Protein AF-A0AAU4GIW5-F1 (afdb_monomer_lite)

pLDDT: mean 73.94, std 16.97, range [37.34, 95.56]

Secondary structure (DSSP, 8-state):
--TTGGGS-GGG-SSEEEE-SSSTTEEEEEEEETTEEEEEEEE---PPTTS---SS-HHHHTTS-------TTS-HHHHHHT---S-TTSSSTT------S---------

Structure (mmCIF, N/CA/C/O backbone):
data_AF-A0AAU4GIW5-F1
#
_entry.id   AF-A0AAU4GIW5-F1
#
loop_
_atom_site.group_PDB
_atom_site.id
_atom_site.type_symbol
_atom_site.label_atom_id
_atom_site.label_alt_id
_atom_site.label_comp_id
_atom_site.label_asym_id
_atom_site.label_entity_id
_atom_site.label_seq_id
_atom_site.pdbx_PDB_ins_code
_atom_site.Cartn_x
_atom_site.Cartn_y
_atom_site.Cartn_z
_atom_site.occupancy
_atom_site.B_iso_or_equiv
_atom_site.auth_seq_id
_atom_site.auth_comp_id
_atom_site.auth_asym_id
_atom_site.auth_atom_id
_atom_site.pdbx_PDB_model_num
ATOM 1 N N . MET A 1 1 ? -5.027 7.325 -14.722 1.00 64.69 1 MET A N 1
ATOM 2 C CA . MET A 1 1 ? -4.795 5.884 -14.479 1.00 64.69 1 MET A CA 1
ATOM 3 C C . MET A 1 1 ? -3.535 5.432 -15.208 1.00 64.69 1 MET A C 1
ATOM 5 O O . MET A 1 1 ? -3.241 6.031 -16.241 1.00 64.69 1 MET A O 1
ATOM 9 N N . PRO A 1 2 ? -2.759 4.472 -14.666 1.00 74.25 2 PRO A N 1
ATOM 10 C CA . PRO A 1 2 ? -1.592 3.909 -15.352 1.00 74.25 2 PRO A CA 1
ATOM 11 C C . PRO A 1 2 ? -2.007 3.303 -16.692 1.00 74.25 2 PRO A C 1
ATOM 13 O O . PRO A 1 2 ? -3.087 2.727 -16.797 1.00 74.25 2 PRO A O 1
ATOM 16 N N . ARG A 1 3 ? -1.178 3.477 -17.722 1.00 83.00 3 ARG A N 1
ATOM 17 C CA . ARG A 1 3 ? -1.497 3.037 -19.092 1.00 83.00 3 ARG A CA 1
ATOM 18 C C . ARG A 1 3 ? -1.156 1.567 -19.341 1.00 83.00 3 ARG A C 1
ATOM 20 O O . ARG A 1 3 ? -1.602 0.996 -20.324 1.00 83.00 3 ARG A O 1
ATOM 27 N N . ASP A 1 4 ? -0.378 0.973 -18.452 1.00 85.19 4 ASP A N 1
ATOM 28 C CA . ASP A 1 4 ? 0.222 -0.353 -18.548 1.00 85.19 4 ASP A CA 1
ATOM 29 C C . ASP A 1 4 ? -0.503 -1.410 -17.703 1.00 85.19 4 ASP A C 1
ATOM 31 O O . ASP A 1 4 ? -0.042 -2.537 -17.625 1.00 85.19 4 ASP A O 1
ATOM 35 N N . LEU A 1 5 ? -1.656 -1.095 -17.102 1.00 84.75 5 LEU A N 1
ATOM 36 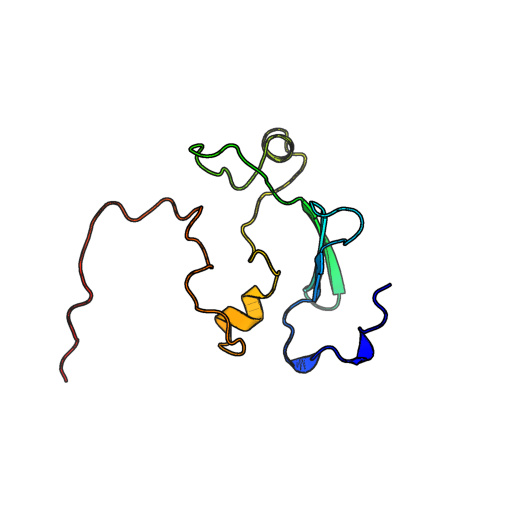C CA . LEU A 1 5 ? -2.384 -2.028 -16.224 1.00 84.75 5 LEU A CA 1
ATOM 37 C C . LEU A 1 5 ? -2.678 -3.388 -16.880 1.00 84.75 5 LEU A C 1
ATOM 39 O O . LEU A 1 5 ? -2.679 -4.414 -16.207 1.00 84.75 5 LEU A O 1
ATOM 43 N N . ALA A 1 6 ? -2.909 -3.413 -18.194 1.00 87.25 6 ALA A N 1
ATOM 44 C CA . ALA A 1 6 ? -3.210 -4.643 -18.923 1.00 87.25 6 ALA A CA 1
ATOM 45 C C . ALA A 1 6 ? -2.041 -5.646 -18.955 1.00 87.25 6 ALA A C 1
ATOM 47 O O . ALA A 1 6 ? -2.275 -6.833 -19.150 1.00 87.25 6 ALA A O 1
ATOM 48 N N . THR A 1 7 ? -0.796 -5.198 -18.764 1.00 87.50 7 THR A N 1
ATOM 49 C CA . THR A 1 7 ? 0.392 -6.068 -18.808 1.00 87.50 7 THR A CA 1
ATOM 50 C C . THR A 1 7 ? 0.801 -6.592 -17.434 1.00 87.50 7 THR A C 1
ATOM 52 O O . THR A 1 7 ? 1.782 -7.327 -17.318 1.00 87.50 7 THR A O 1
ATOM 55 N N . TRP A 1 8 ? 0.082 -6.209 -16.376 1.00 85.31 8 TRP A N 1
ATOM 56 C CA . TRP A 1 8 ? 0.434 -6.597 -15.018 1.00 85.31 8 TRP A CA 1
ATOM 57 C C . TRP A 1 8 ? 0.103 -8.080 -14.781 1.00 85.31 8 TRP A C 1
ATOM 59 O O . TRP A 1 8 ? -0.900 -8.582 -15.288 1.00 85.31 8 TRP A O 1
ATOM 69 N N . PRO A 1 9 ? 0.930 -8.807 -14.008 1.00 84.75 9 PRO A N 1
ATOM 70 C CA . PRO A 1 9 ? 0.750 -10.236 -13.766 1.00 84.75 9 PRO A CA 1
ATOM 71 C C . PRO A 1 9 ? -0.325 -10.472 -12.698 1.00 84.75 9 PRO A C 1
ATOM 73 O O . PRO A 1 9 ? -0.018 -10.862 -11.575 1.00 84.75 9 PRO A O 1
ATOM 76 N N . TRP A 1 10 ? -1.587 -10.202 -13.032 1.00 86.12 10 TRP A N 1
ATOM 77 C CA . TRP A 1 10 ? -2.712 -10.204 -12.088 1.00 86.12 10 TRP A CA 1
ATOM 78 C C . TRP A 1 10 ? -2.824 -11.485 -11.251 1.00 86.12 10 TRP A C 1
ATOM 80 O O . TRP A 1 10 ? -3.122 -11.395 -10.067 1.00 86.12 10 TRP A O 1
ATOM 90 N N . GLY A 1 11 ? -2.511 -12.651 -11.826 1.00 84.31 11 GLY A N 1
ATOM 91 C CA . GLY A 1 11 ? -2.567 -13.938 -11.119 1.00 84.31 11 GLY A CA 1
ATOM 92 C C . GLY A 1 11 ? -1.533 -14.121 -9.998 1.00 84.31 11 GLY A C 1
ATOM 93 O O . GLY A 1 11 ? -1.724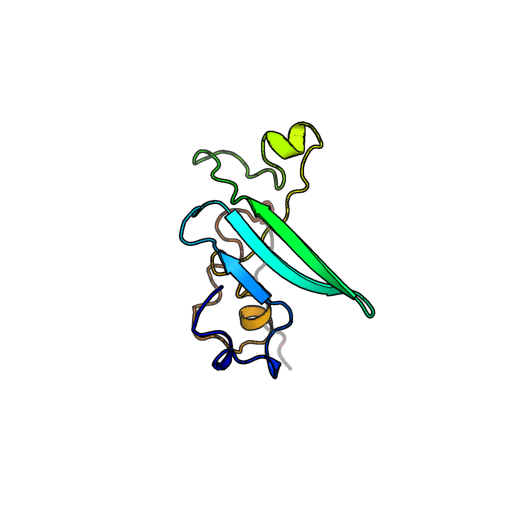 -14.971 -9.134 1.00 84.31 11 GLY A O 1
ATOM 94 N N . ASP A 1 12 ? -0.465 -13.318 -9.977 1.00 82.56 12 ASP A N 1
ATOM 95 C CA . ASP A 1 12 ? 0.619 -13.423 -8.988 1.00 82.56 12 ASP A CA 1
ATOM 96 C C . ASP A 1 12 ? 0.581 -12.311 -7.925 1.00 82.56 12 ASP A C 1
ATOM 98 O O . ASP A 1 12 ? 1.468 -12.233 -7.064 1.00 82.56 12 ASP A O 1
ATOM 102 N N . LEU A 1 13 ? -0.403 -11.411 -7.999 1.00 85.00 13 LEU A N 1
ATOM 103 C CA . LEU A 1 13 ? -0.529 -10.267 -7.103 1.00 85.00 13 LEU A CA 1
ATOM 104 C C . LEU A 1 13 ? -1.497 -10.581 -5.961 1.00 85.00 13 LEU A C 1
ATOM 106 O O . LEU A 1 13 ? -2.699 -10.644 -6.161 1.00 85.00 13 LEU A O 1
ATOM 110 N N . ASP A 1 14 ? -0.971 -10.668 -4.739 1.00 86.81 14 ASP A N 1
ATOM 111 C CA . ASP A 1 14 ? -1.808 -10.669 -3.525 1.00 86.81 14 ASP A CA 1
ATOM 112 C C . ASP A 1 14 ? -2.524 -9.329 -3.299 1.00 86.81 14 ASP A C 1
ATOM 114 O O . ASP A 1 14 ? -3.534 -9.250 -2.613 1.00 86.81 14 ASP A O 1
ATOM 118 N N . PHE A 1 15 ? -1.946 -8.249 -3.822 1.00 90.44 15 PHE A N 1
ATOM 119 C CA . PHE A 1 15 ? -2.485 -6.902 -3.743 1.00 90.44 15 PHE A CA 1
ATOM 120 C C . PHE A 1 15 ? -1.888 -6.045 -4.862 1.00 90.44 15 PHE A C 1
ATOM 122 O O . PHE A 1 15 ? -0.771 -6.280 -5.336 1.00 90.44 15 PHE A O 1
ATOM 129 N N . LEU A 1 16 ? -2.607 -4.994 -5.237 1.00 90.19 16 LEU A N 1
ATOM 130 C CA . LEU A 1 16 ? -2.162 -3.975 -6.174 1.00 90.19 16 LEU A CA 1
ATOM 131 C C . LEU A 1 16 ? -1.523 -2.811 -5.408 1.00 90.19 16 LEU A C 1
ATOM 133 O O . LEU A 1 16 ? -2.219 -1.979 -4.827 1.00 90.19 16 LEU A O 1
ATOM 137 N N . GLY A 1 17 ? -0.192 -2.736 -5.407 1.00 90.38 17 GLY A N 1
ATOM 138 C CA . GLY A 1 17 ? 0.559 -1.630 -4.810 1.00 90.38 17 GLY A CA 1
ATOM 139 C C . GLY A 1 17 ? 1.044 -0.627 -5.857 1.00 90.38 17 GLY A C 1
ATOM 140 O O . GLY A 1 17 ? 1.692 -1.011 -6.828 1.00 90.38 17 GLY A O 1
ATOM 141 N N . ARG A 1 18 ? 0.795 0.673 -5.656 1.00 88.56 18 ARG A N 1
ATOM 142 C CA . ARG A 1 18 ? 1.315 1.732 -6.536 1.00 88.56 18 ARG A CA 1
ATOM 143 C C . ARG A 1 18 ? 1.726 2.986 -5.772 1.00 88.56 18 ARG A C 1
ATOM 145 O O . ARG A 1 18 ? 0.976 3.500 -4.947 1.00 88.56 18 ARG A O 1
ATOM 152 N N . ARG A 1 19 ? 2.888 3.543 -6.116 1.00 89.81 19 ARG A N 1
ATOM 153 C CA . ARG A 1 19 ? 3.262 4.913 -5.730 1.00 89.81 19 ARG A CA 1
ATOM 154 C C . ARG A 1 19 ? 2.688 5.932 -6.693 1.00 89.81 19 ARG A C 1
ATOM 156 O O . ARG A 1 19 ? 2.655 5.694 -7.898 1.00 89.81 19 ARG A O 1
ATOM 163 N N . ASP A 1 20 ? 2.280 7.071 -6.157 1.00 89.75 20 ASP A N 1
ATOM 164 C CA . ASP A 1 20 ? 1.860 8.204 -6.963 1.00 89.75 20 ASP A CA 1
ATOM 165 C C . ASP A 1 20 ? 3.097 8.903 -7.560 1.00 89.75 20 ASP A C 1
ATOM 167 O O . ASP A 1 20 ? 3.916 9.428 -6.804 1.00 89.75 20 ASP A O 1
ATOM 171 N N . PRO A 1 21 ? 3.277 8.923 -8.895 1.00 87.06 21 PRO A N 1
ATOM 172 C CA . PRO A 1 21 ? 4.412 9.614 -9.504 1.00 87.06 21 PRO A CA 1
ATOM 173 C C . PRO A 1 21 ? 4.371 11.128 -9.276 1.00 87.06 21 PRO A C 1
ATOM 175 O O . PRO A 1 21 ? 5.422 11.761 -9.236 1.00 87.06 21 PRO A O 1
ATOM 178 N N . ALA A 1 22 ? 3.174 11.705 -9.122 1.00 90.44 22 ALA A N 1
ATOM 179 C CA . ALA A 1 22 ? 2.998 13.134 -8.882 1.00 90.44 22 ALA A CA 1
ATOM 180 C C . ALA A 1 22 ? 3.207 13.502 -7.406 1.00 90.44 22 ALA A C 1
ATOM 182 O O . ALA A 1 22 ? 3.567 14.635 -7.096 1.00 90.44 22 ALA A O 1
ATOM 183 N N . VAL A 1 23 ? 3.002 12.549 -6.490 1.00 93.06 23 VAL A N 1
ATOM 184 C CA . VAL A 1 23 ? 3.153 12.749 -5.043 1.00 93.06 23 VAL A CA 1
ATOM 185 C C . VAL A 1 23 ? 3.988 11.600 -4.464 1.00 93.06 23 VAL A C 1
ATOM 187 O O . VAL A 1 23 ? 3.422 10.651 -3.928 1.00 93.06 23 VAL A O 1
ATOM 190 N N . PRO A 1 24 ? 5.333 11.661 -4.530 1.00 85.56 24 PRO A N 1
ATOM 191 C CA . PRO A 1 24 ? 6.212 10.518 -4.238 1.00 85.56 24 PRO A CA 1
ATOM 192 C C . PRO A 1 24 ? 6.073 9.905 -2.836 1.00 85.56 24 PRO A C 1
ATOM 194 O O . PRO A 1 24 ? 6.404 8.735 -2.627 1.00 85.56 24 PRO A O 1
ATOM 197 N N . ASP A 1 25 ? 5.583 10.685 -1.871 1.00 88.19 25 ASP A N 1
ATOM 198 C CA . ASP A 1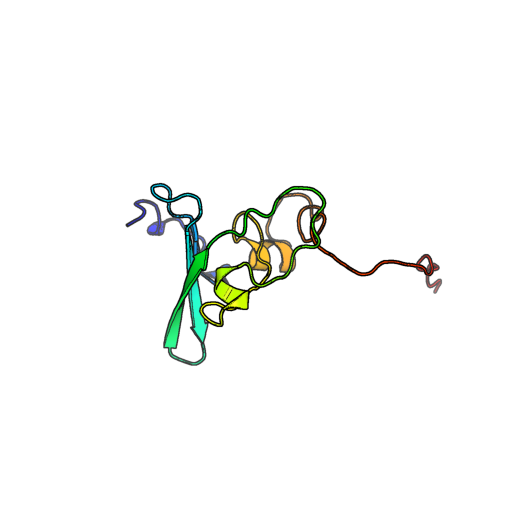 25 ? 5.312 10.221 -0.510 1.00 88.19 25 ASP A CA 1
ATOM 199 C C . ASP A 1 25 ? 3.966 9.504 -0.368 1.00 88.19 25 ASP A C 1
ATOM 201 O O . ASP A 1 25 ? 3.701 8.920 0.682 1.00 88.19 25 ASP A O 1
ATOM 205 N N . ARG A 1 26 ? 3.109 9.526 -1.391 1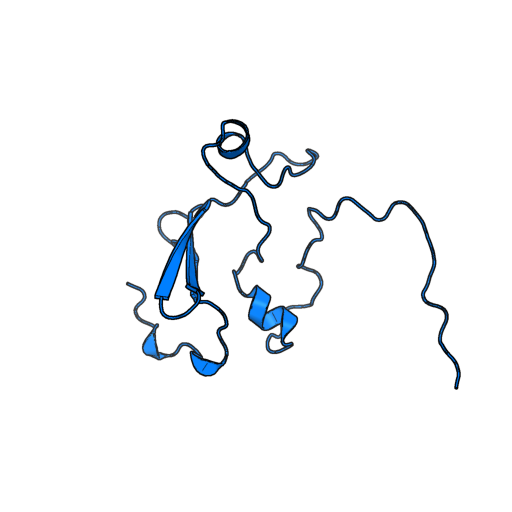.00 91.12 26 ARG A N 1
ATOM 206 C CA . ARG A 1 26 ? 1.806 8.870 -1.395 1.00 91.12 26 ARG A CA 1
ATOM 207 C C . ARG A 1 26 ? 1.877 7.537 -2.129 1.00 91.12 26 ARG A C 1
ATOM 209 O O . ARG A 1 26 ? 2.418 7.415 -3.229 1.00 91.12 26 ARG A O 1
ATOM 216 N N . ALA A 1 27 ? 1.281 6.534 -1.511 1.00 92.12 27 ALA A N 1
ATOM 217 C CA . ALA A 1 27 ? 1.081 5.226 -2.100 1.00 92.12 27 ALA A CA 1
ATOM 218 C C . ALA A 1 27 ? -0.367 4.784 -1.913 1.00 92.12 27 ALA A C 1
ATOM 220 O O . ALA A 1 27 ? -1.031 5.178 -0.956 1.00 92.12 27 ALA A O 1
ATOM 221 N N . TYR A 1 28 ? -0.821 3.933 -2.816 1.00 91.81 28 TYR A N 1
ATOM 222 C CA . TYR A 1 28 ? -2.109 3.269 -2.759 1.00 91.81 28 TYR A CA 1
ATOM 223 C C . TYR A 1 28 ? -1.863 1.763 -2.746 1.00 91.81 28 TYR A C 1
ATOM 225 O O . TYR A 1 28 ? -0.980 1.268 -3.453 1.00 91.81 28 TYR A O 1
ATOM 233 N N . LEU A 1 29 ? -2.624 1.051 -1.927 1.00 92.50 29 LEU A N 1
ATOM 234 C CA . LEU A 1 29 ? -2.673 -0.403 -1.904 1.00 92.50 29 LEU A CA 1
ATOM 235 C C . LEU A 1 29 ? -4.132 -0.814 -2.016 1.00 92.50 29 LEU A C 1
ATOM 237 O O . LEU A 1 29 ? -4.955 -0.320 -1.254 1.00 92.50 29 LEU A O 1
ATOM 241 N N . VAL A 1 30 ? -4.443 -1.695 -2.955 1.00 93.38 30 VAL A N 1
ATOM 242 C CA . VAL A 1 30 ? -5.768 -2.305 -3.076 1.00 93.38 30 VAL A CA 1
ATOM 243 C C . VAL A 1 30 ? -5.612 -3.803 -2.899 1.00 93.38 30 VAL A C 1
ATOM 245 O O . VAL A 1 30 ? -4.734 -4.403 -3.514 1.00 93.38 30 VAL A O 1
ATOM 248 N N . THR A 1 31 ? -6.431 -4.389 -2.041 1.00 92.62 31 THR A N 1
ATOM 249 C CA . THR A 1 31 ? -6.436 -5.825 -1.759 1.00 92.62 31 THR A CA 1
ATOM 250 C C . THR A 1 31 ? -7.868 -6.310 -1.647 1.00 92.62 31 THR A C 1
ATOM 252 O O . THR A 1 31 ? -8.756 -5.539 -1.286 1.00 92.62 31 THR A O 1
ATOM 255 N N . GLU A 1 32 ? -8.081 -7.589 -1.914 1.00 92.12 32 GLU A N 1
ATOM 256 C CA . GLU A 1 32 ? -9.323 -8.259 -1.544 1.00 92.12 32 GLU A CA 1
ATOM 257 C C . GLU A 1 32 ? -9.362 -8.448 -0.019 1.00 92.12 32 GLU A C 1
ATOM 259 O O . GLU A 1 32 ? -8.341 -8.734 0.618 1.00 92.12 32 GLU A O 1
ATOM 264 N N . SER A 1 33 ? -10.531 -8.231 0.578 1.00 92.00 33 SER A N 1
ATOM 265 C CA . SER A 1 33 ? -10.832 -8.485 1.985 1.00 92.00 33 SER A CA 1
ATOM 266 C C . SER A 1 33 ? -12.230 -9.092 2.070 1.00 92.00 33 SER A C 1
ATOM 268 O O . SER A 1 33 ? -13.230 -8.392 1.938 1.00 92.00 33 SER A O 1
ATOM 270 N N . GLY A 1 34 ? -12.296 -10.417 2.234 1.00 90.94 34 GLY A N 1
ATOM 271 C CA . GLY A 1 34 ? -13.545 -11.145 1.999 1.00 90.94 34 GLY A CA 1
ATOM 272 C C . GLY A 1 34 ? -13.947 -11.027 0.528 1.00 90.94 34 GLY A C 1
ATOM 273 O O . GLY A 1 34 ? -13.104 -11.218 -0.343 1.00 90.94 34 GLY A O 1
ATOM 274 N N . ASP A 1 35 ? -15.198 -10.651 0.275 1.00 92.81 35 ASP A N 1
ATOM 275 C CA . ASP A 1 35 ? -15.741 -10.473 -1.079 1.00 92.81 35 ASP A CA 1
ATOM 276 C C . ASP A 1 35 ? -15.652 -9.017 -1.586 1.00 92.81 35 ASP A C 1
ATOM 278 O O . ASP A 1 35 ? -16.221 -8.672 -2.622 1.00 92.81 35 ASP A O 1
ATOM 282 N N . GLU A 1 36 ? -14.952 -8.137 -0.861 1.00 94.62 36 GLU A N 1
ATOM 283 C CA . GLU A 1 36 ? -14.831 -6.716 -1.194 1.00 94.62 36 GLU A CA 1
ATOM 284 C C . GLU A 1 36 ? -13.390 -6.306 -1.512 1.00 94.62 36 GLU A C 1
ATOM 286 O O . GLU A 1 36 ? -12.420 -6.811 -0.943 1.00 94.62 36 GLU A O 1
ATOM 291 N N . LEU A 1 37 ? -13.240 -5.313 -2.393 1.00 94.44 37 LEU A N 1
ATOM 292 C CA . LEU A 1 37 ? -11.960 -4.646 -2.620 1.00 94.44 37 LEU A CA 1
ATOM 293 C C . LEU A 1 37 ? -11.788 -3.486 -1.641 1.00 94.44 37 LEU A C 1
ATOM 295 O O . LEU A 1 37 ? -12.551 -2.520 -1.654 1.00 94.44 37 LEU A O 1
ATOM 299 N N . VAL A 1 38 ? -10.719 -3.536 -0.851 1.00 95.56 38 VAL A N 1
ATOM 300 C CA . VAL A 1 38 ? -10.360 -2.486 0.103 1.00 95.56 38 VAL A CA 1
ATOM 301 C C . VAL A 1 38 ? -9.157 -1.708 -0.408 1.00 95.56 38 VAL A C 1
ATOM 303 O O . VAL A 1 38 ? -8.087 -2.263 -0.662 1.00 95.56 38 VAL A O 1
ATOM 306 N N . GLY A 1 39 ? -9.327 -0.390 -0.524 1.00 94.50 39 GLY A N 1
ATOM 307 C CA . GLY A 1 39 ? -8.265 0.550 -0.867 1.00 94.50 39 GLY A CA 1
ATOM 308 C C . GLY A 1 39 ? -7.707 1.265 0.362 1.00 94.50 39 GLY A C 1
ATOM 309 O O . GLY A 1 39 ? -8.437 1.928 1.094 1.00 94.50 39 GLY A O 1
ATOM 310 N N . ILE A 1 40 ? -6.392 1.201 0.558 1.00 93.19 40 ILE A N 1
ATOM 311 C CA . ILE A 1 40 ? -5.664 1.922 1.603 1.00 93.19 40 ILE A CA 1
ATOM 312 C C . ILE A 1 40 ? -4.786 2.987 0.950 1.00 93.19 40 ILE A C 1
ATOM 314 O O . ILE A 1 40 ? -3.925 2.690 0.119 1.00 93.19 40 ILE A O 1
ATOM 318 N N . THR A 1 41 ? -4.954 4.240 1.377 1.00 92.56 41 THR A N 1
ATOM 319 C CA . THR A 1 41 ? -4.006 5.313 1.057 1.00 92.56 41 THR A CA 1
ATOM 320 C C . THR A 1 41 ? -2.953 5.394 2.150 1.00 92.56 41 THR A C 1
ATOM 322 O O . THR A 1 41 ? -3.261 5.560 3.328 1.00 92.56 41 THR A O 1
ATOM 325 N N . MET A 1 42 ? -1.691 5.296 1.757 1.00 90.44 42 MET A N 1
ATOM 326 C CA . MET A 1 42 ? -0.547 5.313 2.655 1.00 90.44 42 MET A CA 1
ATOM 327 C C . MET A 1 42 ? 0.341 6.519 2.382 1.00 90.44 42 MET A C 1
ATOM 329 O O . MET A 1 42 ? 0.479 6.984 1.248 1.00 90.44 42 MET A O 1
ATOM 333 N N . ARG A 1 43 ? 1.016 6.975 3.439 1.00 88.44 43 ARG A N 1
ATOM 334 C CA . ARG A 1 43 ? 2.091 7.960 3.349 1.00 88.44 43 ARG A CA 1
ATOM 335 C C . ARG A 1 43 ? 3.412 7.330 3.763 1.00 88.44 43 ARG A C 1
ATOM 337 O O . ARG A 1 43 ? 3.512 6.741 4.840 1.00 88.44 43 ARG A O 1
ATOM 344 N N . ARG A 1 44 ? 4.452 7.506 2.954 1.00 85.00 44 ARG A N 1
ATOM 345 C CA . ARG A 1 44 ? 5.813 7.125 3.316 1.00 85.00 44 ARG A CA 1
ATOM 346 C C . ARG A 1 44 ? 6.264 7.962 4.511 1.00 85.00 44 ARG A C 1
ATOM 348 O O . ARG A 1 44 ? 6.275 9.187 4.476 1.00 85.00 44 ARG A O 1
ATOM 355 N N . ALA A 1 45 ? 6.648 7.288 5.589 1.00 76.81 45 ALA A N 1
ATOM 356 C CA . ALA A 1 45 ? 7.326 7.951 6.691 1.00 76.81 45 ALA A CA 1
ATOM 357 C C . ALA A 1 45 ? 8.783 8.222 6.295 1.00 76.81 45 ALA A C 1
ATOM 359 O O . ALA A 1 45 ? 9.524 7.267 6.026 1.00 76.81 45 ALA A O 1
ATOM 360 N N . THR A 1 46 ? 9.184 9.493 6.330 1.00 72.50 46 THR A N 1
ATOM 361 C CA . THR A 1 46 ? 10.566 9.960 6.133 1.00 72.50 46 THR A CA 1
ATOM 362 C C . THR A 1 46 ? 11.114 10.462 7.474 1.00 72.50 46 THR A C 1
ATOM 364 O O . THR A 1 46 ? 11.135 11.667 7.718 1.00 72.50 46 THR A O 1
ATOM 367 N N . PRO A 1 47 ? 11.448 9.559 8.418 1.00 66.06 47 PRO A N 1
ATOM 368 C CA . PRO A 1 47 ? 11.996 9.966 9.704 1.00 66.06 47 PRO A CA 1
ATOM 369 C C . PRO A 1 47 ? 13.433 10.494 9.542 1.00 66.06 47 PRO A C 1
ATOM 371 O O . PRO A 1 47 ? 14.152 10.032 8.651 1.00 66.06 47 PRO A O 1
ATOM 374 N N . PRO A 1 48 ? 13.878 11.411 10.419 1.00 63.81 48 PRO A N 1
ATOM 375 C CA . PRO A 1 48 ? 15.279 11.805 10.504 1.00 63.81 48 PRO A CA 1
ATOM 376 C C . PRO A 1 48 ? 16.175 10.592 10.778 1.00 63.81 48 PRO A C 1
ATOM 378 O O . PRO A 1 48 ? 15.812 9.704 11.561 1.00 63.81 48 PRO A O 1
ATOM 381 N N . ALA A 1 49 ? 17.355 10.561 10.157 1.00 62.44 49 ALA A N 1
ATOM 382 C CA . ALA A 1 49 ? 18.342 9.512 10.392 1.00 62.44 49 ALA A CA 1
ATOM 383 C C . ALA A 1 49 ? 18.698 9.412 11.889 1.00 62.44 49 ALA A C 1
ATOM 385 O O . ALA A 1 49 ? 18.816 10.423 12.575 1.00 62.44 49 ALA A O 1
ATOM 386 N N . GLY A 1 50 ? 18.844 8.185 12.401 1.00 57.34 50 GLY A N 1
ATOM 387 C CA . GLY A 1 50 ? 19.216 7.926 13.799 1.00 57.34 50 GLY A CA 1
ATOM 388 C C . GLY A 1 50 ? 18.060 7.917 14.807 1.00 57.34 50 GLY A C 1
ATOM 389 O O . GLY A 1 50 ? 18.282 7.571 15.964 1.00 57.34 50 GLY A O 1
ATOM 390 N N . THR A 1 51 ? 16.824 8.224 14.394 1.00 60.03 51 THR A N 1
ATOM 391 C CA . THR A 1 51 ? 15.648 8.082 15.270 1.00 60.03 51 THR A CA 1
ATOM 392 C C . THR A 1 51 ? 15.010 6.694 15.133 1.00 60.03 51 THR A C 1
ATOM 394 O O . THR A 1 51 ? 14.882 6.185 14.013 1.00 60.03 51 THR A O 1
ATOM 397 N N . PRO A 1 52 ? 14.601 6.042 16.242 1.00 58.06 52 PRO A N 1
ATOM 398 C CA . PRO A 1 52 ? 13.847 4.800 16.164 1.00 58.06 52 PRO A CA 1
ATOM 399 C C . PRO A 1 52 ? 12.558 5.050 15.379 1.00 58.06 52 PRO A C 1
ATOM 401 O O . PRO A 1 52 ? 11.776 5.948 15.692 1.00 58.06 52 PRO A O 1
ATOM 404 N N . ARG A 1 53 ? 12.347 4.257 14.326 1.00 61.47 53 ARG A N 1
ATOM 405 C CA . ARG A 1 53 ? 11.176 4.386 13.461 1.00 61.47 53 ARG A CA 1
ATOM 406 C C . ARG A 1 53 ? 9.953 3.874 14.215 1.00 61.47 53 ARG A C 1
ATOM 408 O O . ARG A 1 53 ? 9.678 2.676 14.208 1.00 61.47 53 ARG A O 1
ATOM 415 N N . SER A 1 54 ? 9.207 4.769 14.862 1.00 65.25 54 SER A N 1
ATOM 416 C CA . SER A 1 54 ? 7.844 4.443 15.268 1.00 65.25 54 SER A CA 1
ATOM 417 C C . SER A 1 54 ? 7.064 4.110 14.001 1.00 65.25 54 SER A C 1
ATOM 419 O O . SER A 1 54 ? 7.149 4.834 13.005 1.00 65.25 54 SER A O 1
ATOM 421 N N . LYS A 1 55 ? 6.338 2.985 14.000 1.00 63.75 55 LYS A N 1
ATOM 422 C CA . LYS A 1 55 ? 5.560 2.592 12.818 1.00 63.75 55 LYS A CA 1
ATOM 423 C C . LYS A 1 55 ? 4.623 3.736 12.409 1.00 63.75 55 LYS A C 1
ATOM 425 O O . LYS A 1 55 ? 4.512 4.052 11.229 1.00 63.75 55 LYS A O 1
ATOM 430 N N . ALA A 1 56 ? 4.012 4.394 13.394 1.00 68.75 56 ALA A N 1
ATOM 431 C CA . ALA A 1 56 ? 3.221 5.609 13.238 1.00 68.75 56 ALA A CA 1
ATOM 432 C C . ALA A 1 56 ? 4.108 6.872 13.313 1.00 68.75 56 ALA A C 1
ATOM 434 O O . ALA A 1 56 ? 4.813 7.072 14.300 1.00 68.75 56 ALA A O 1
ATOM 435 N N . GLY A 1 57 ? 4.074 7.740 12.290 1.00 73.06 57 GLY A N 1
ATOM 436 C CA . GLY A 1 57 ? 4.710 9.074 12.334 1.00 73.06 57 GLY A CA 1
ATOM 437 C C . GLY A 1 57 ? 3.919 10.083 13.186 1.00 73.06 57 GLY A C 1
ATOM 438 O O . GLY A 1 57 ? 2.929 9.703 13.799 1.00 73.06 57 GLY A O 1
ATOM 439 N N . LYS A 1 58 ? 4.274 11.383 13.174 1.00 74.19 58 LYS A N 1
ATOM 440 C CA . LYS A 1 58 ? 3.554 12.439 13.939 1.00 74.19 58 LYS A CA 1
ATOM 441 C C . LYS A 1 58 ? 2.028 12.400 13.762 1.00 74.19 58 LYS A C 1
ATOM 443 O O . LYS A 1 58 ? 1.295 12.524 14.732 1.00 74.19 58 LYS A O 1
ATOM 448 N N . ALA A 1 59 ? 1.558 12.170 12.533 1.00 74.62 59 ALA A N 1
ATOM 449 C CA . ALA A 1 59 ? 0.125 12.032 12.255 1.00 74.62 59 ALA A CA 1
ATOM 450 C C . ALA A 1 59 ? -0.505 10.836 12.991 1.00 74.62 59 ALA A C 1
ATOM 452 O O . ALA A 1 59 ? -1.605 10.950 13.513 1.00 74.62 59 ALA A O 1
ATOM 453 N N . GLY A 1 60 ? 0.205 9.710 13.084 1.00 77.00 60 GLY A N 1
ATOM 454 C CA . GLY A 1 60 ? -0.282 8.561 13.838 1.00 77.00 60 GLY A CA 1
ATOM 455 C C . GLY A 1 60 ? -0.107 8.690 15.353 1.00 77.00 60 GLY A C 1
ATOM 456 O O . GLY A 1 60 ? -0.918 8.149 16.090 1.00 77.00 60 GLY A O 1
ATOM 457 N N . GLN A 1 61 ? 0.862 9.478 15.836 1.00 79.62 61 GLN A N 1
ATOM 458 C CA . GLN A 1 61 ? 0.941 9.859 17.258 1.00 79.62 61 GLN A CA 1
ATOM 459 C C . GLN A 1 61 ? -0.284 10.675 17.705 1.00 79.62 61 GLN A C 1
ATOM 461 O O . GLN A 1 61 ? -0.652 10.632 18.870 1.00 79.62 61 GLN A O 1
ATOM 466 N N . GLN A 1 62 ? -0.929 11.382 16.773 1.00 80.69 62 GLN A N 1
ATOM 467 C CA . GLN A 1 62 ? -2.185 12.108 16.993 1.00 80.69 62 GLN A CA 1
ATOM 468 C C . GLN A 1 62 ? -3.434 11.240 16.750 1.00 80.69 62 GLN A C 1
ATOM 470 O O . GLN A 1 62 ? -4.539 11.764 16.743 1.00 80.69 62 GLN A O 1
ATOM 475 N N . GLY A 1 63 ? -3.282 9.935 16.490 1.00 81.38 63 GLY A N 1
ATOM 476 C CA . GLY A 1 63 ? -4.402 9.029 16.205 1.00 81.38 63 GLY A CA 1
ATOM 477 C C . GLY A 1 63 ? -4.978 9.126 14.787 1.00 81.38 63 GLY A C 1
ATOM 478 O O . GLY A 1 63 ? -5.877 8.370 14.442 1.00 81.38 63 GLY A O 1
ATOM 479 N N . ASN A 1 64 ? -4.430 9.985 13.923 1.00 81.62 64 ASN A N 1
ATOM 480 C CA . ASN A 1 64 ? -4.970 10.233 12.579 1.00 81.62 64 ASN A CA 1
ATOM 481 C C . ASN A 1 64 ? -4.495 9.219 11.526 1.00 81.62 64 ASN A C 1
ATOM 483 O O . ASN A 1 64 ? -4.832 9.327 10.347 1.00 81.62 64 ASN A O 1
ATOM 487 N N . SER A 1 65 ? -3.627 8.277 11.897 1.00 79.50 65 SER A N 1
ATOM 488 C CA . SER A 1 65 ? -3.115 7.239 10.999 1.00 79.50 65 SER A CA 1
ATOM 489 C C . SER A 1 65 ? -2.532 6.075 11.787 1.00 79.50 65 SER A C 1
ATOM 491 O O . SER A 1 65 ? -1.875 6.270 12.808 1.00 79.50 65 SER A O 1
ATOM 493 N N . VAL A 1 66 ? -2.653 4.867 11.250 1.00 82.50 66 VAL A N 1
ATOM 494 C CA . VAL A 1 66 ? -1.843 3.733 11.699 1.00 82.50 66 VAL A CA 1
ATOM 495 C C . VAL A 1 66 ? -0.558 3.648 10.887 1.00 82.50 66 VAL A C 1
ATOM 497 O O . VAL A 1 66 ? -0.458 4.140 9.763 1.00 82.50 66 VAL A O 1
ATOM 500 N N . GLY A 1 67 ? 0.451 3.028 11.479 1.00 80.06 67 GLY A N 1
ATOM 501 C CA . GLY A 1 67 ? 1.727 2.797 10.838 1.00 80.06 67 GLY A CA 1
ATOM 502 C C . GLY A 1 67 ? 1.987 1.320 10.620 1.00 80.06 67 GLY A C 1
ATOM 503 O O . GLY A 1 67 ? 1.963 0.553 11.581 1.00 80.06 67 GLY A O 1
ATOM 504 N N . SER A 1 68 ? 2.298 0.928 9.389 1.00 80.19 68 SER A N 1
ATOM 505 C CA . SER A 1 68 ? 2.744 -0.427 9.068 1.00 80.19 68 SER A CA 1
ATOM 506 C C . SER A 1 68 ? 3.947 -0.383 8.126 1.00 80.19 68 SER A C 1
ATOM 508 O O . SER A 1 68 ? 4.116 0.565 7.355 1.00 80.19 68 SER A O 1
ATOM 510 N N . CYS A 1 69 ? 4.823 -1.381 8.227 1.00 77.12 69 CYS A N 1
ATOM 511 C CA . CYS A 1 69 ? 6.007 -1.472 7.380 1.00 77.12 69 CYS A CA 1
ATOM 512 C C . CYS A 1 69 ? 5.666 -2.232 6.099 1.00 77.12 69 CYS A C 1
ATOM 514 O O . CYS A 1 69 ? 5.238 -3.379 6.157 1.00 77.12 69 CYS A O 1
ATOM 516 N N . PHE A 1 70 ? 5.944 -1.604 4.960 1.00 82.56 70 PHE A N 1
ATOM 517 C CA . PHE A 1 70 ? 5.852 -2.204 3.633 1.00 82.56 70 PHE A CA 1
ATOM 518 C C . PHE A 1 70 ? 7.176 -2.040 2.881 1.00 82.56 70 PHE A C 1
ATOM 520 O O . PHE A 1 70 ? 8.000 -1.178 3.206 1.00 82.56 70 PHE A O 1
ATOM 527 N N . CYS A 1 71 ? 7.366 -2.873 1.864 1.00 81.88 71 CYS A N 1
ATOM 528 C CA . CYS A 1 71 ? 8.493 -2.829 0.945 1.00 81.88 71 CYS A CA 1
ATOM 529 C C . CYS A 1 71 ? 8.452 -1.514 0.175 1.00 81.88 71 CYS A C 1
ATOM 531 O O . CYS A 1 71 ? 7.386 -0.994 -0.150 1.00 81.88 71 CYS A O 1
ATOM 533 N N . THR A 1 72 ? 9.626 -0.957 -0.104 1.00 81.00 72 THR A N 1
ATOM 534 C CA . THR A 1 72 ? 9.744 0.366 -0.731 1.00 81.00 72 THR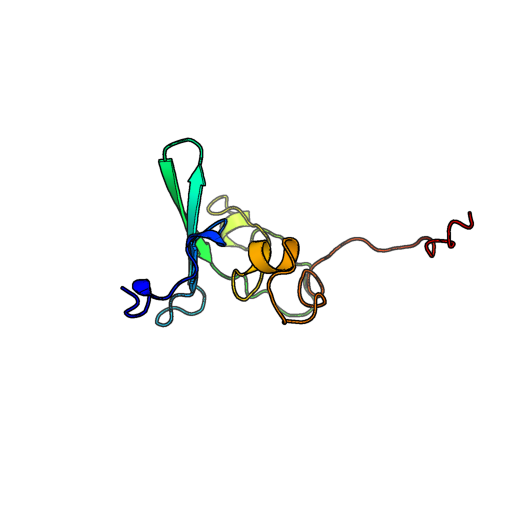 A CA 1
ATOM 535 C C . THR A 1 72 ? 9.045 0.389 -2.096 1.00 81.00 72 THR A C 1
ATOM 537 O O . THR A 1 72 ? 8.351 1.347 -2.413 1.00 81.00 72 THR A O 1
ATOM 540 N N . ASP A 1 73 ? 9.166 -0.680 -2.863 1.00 83.62 73 ASP A N 1
ATOM 541 C CA . ASP A 1 73 ? 8.526 -0.903 -4.165 1.00 83.62 73 ASP A CA 1
ATOM 542 C C . ASP A 1 73 ? 7.113 -1.505 -4.086 1.00 83.62 73 ASP A C 1
ATOM 544 O O . ASP A 1 73 ? 6.504 -1.741 -5.122 1.00 83.62 73 ASP A O 1
ATOM 548 N N . LEU A 1 74 ? 6.589 -1.745 -2.878 1.00 86.81 74 LEU A N 1
ATOM 549 C CA . LEU A 1 74 ? 5.305 -2.408 -2.633 1.00 86.81 74 LEU A CA 1
ATOM 550 C C . LEU A 1 74 ? 5.218 -3.841 -3.200 1.00 86.81 74 LEU A C 1
ATOM 552 O O . LEU A 1 74 ? 4.123 -4.359 -3.366 1.00 86.81 74 LEU A O 1
ATOM 556 N N . ALA A 1 75 ? 6.344 -4.526 -3.421 1.00 84.75 75 ALA A N 1
ATOM 557 C CA . ALA A 1 75 ? 6.384 -5.891 -3.957 1.00 84.75 75 ALA A CA 1
ATOM 558 C C . ALA A 1 75 ? 6.558 -6.978 -2.869 1.00 84.75 75 ALA A C 1
ATOM 560 O O . ALA A 1 75 ? 7.131 -8.034 -3.118 1.00 84.75 75 ALA A O 1
ATOM 561 N N . CYS A 1 76 ? 6.094 -6.745 -1.633 1.00 79.44 76 CYS A N 1
ATOM 562 C CA . CYS A 1 76 ? 6.340 -7.676 -0.518 1.00 79.44 76 CYS A CA 1
ATOM 563 C C . CYS A 1 76 ? 5.817 -9.095 -0.752 1.00 79.44 76 CYS A C 1
ATOM 565 O O . CYS A 1 76 ? 6.515 -10.053 -0.434 1.00 79.44 76 CYS A O 1
ATOM 567 N N . SER A 1 77 ? 4.615 -9.234 -1.310 1.00 81.31 77 SER A N 1
ATOM 568 C CA . SER A 1 77 ? 4.023 -10.527 -1.676 1.00 81.31 77 SER A CA 1
ATOM 569 C C . SER A 1 77 ? 4.922 -11.315 -2.622 1.00 81.31 77 SER A C 1
ATOM 571 O O . SER A 1 77 ? 5.191 -12.496 -2.410 1.00 81.31 77 SER A O 1
ATOM 573 N N . ARG A 1 78 ? 5.477 -10.618 -3.614 1.00 82.25 78 ARG A N 1
ATOM 574 C CA . ARG A 1 78 ? 6.409 -11.167 -4.597 1.00 82.25 78 ARG A CA 1
ATOM 575 C C . ARG A 1 78 ? 7.703 -11.675 -3.962 1.00 82.25 78 ARG A C 1
ATOM 577 O O . ARG A 1 78 ? 8.136 -12.797 -4.232 1.00 82.25 78 ARG A O 1
ATOM 584 N N . TYR A 1 79 ? 8.257 -10.898 -3.030 1.00 78.31 79 TYR A N 1
ATOM 585 C CA . TYR A 1 79 ? 9.436 -11.296 -2.257 1.00 78.31 79 TYR A CA 1
ATOM 586 C C . TYR A 1 79 ? 9.187 -12.523 -1.381 1.00 78.31 79 TYR A C 1
ATOM 588 O O . TYR A 1 79 ? 10.033 -13.417 -1.332 1.00 78.31 79 TYR A O 1
ATOM 596 N N . LEU A 1 80 ? 8.039 -12.580 -0.701 1.00 79.88 80 LEU A N 1
ATOM 597 C CA . LEU A 1 80 ? 7.683 -13.696 0.179 1.00 79.88 80 LEU A CA 1
ATOM 598 C C . LEU A 1 80 ? 7.412 -14.988 -0.603 1.00 79.88 80 LEU A C 1
ATOM 600 O O . LEU A 1 80 ? 7.797 -16.060 -0.145 1.00 79.88 80 LEU A O 1
ATOM 604 N N . ARG A 1 81 ? 6.820 -14.884 -1.799 1.00 79.25 81 ARG A N 1
ATOM 605 C CA . ARG A 1 81 ? 6.577 -16.010 -2.719 1.00 79.25 81 ARG A CA 1
ATOM 606 C C . ARG A 1 81 ? 7.825 -16.447 -3.499 1.00 79.25 81 ARG A C 1
ATOM 608 O O . ARG A 1 81 ? 7.797 -17.478 -4.158 1.00 79.25 81 ARG A O 1
ATOM 615 N N . GLY A 1 82 ? 8.916 -15.677 -3.441 1.00 78.94 82 GLY A N 1
ATOM 616 C CA . GLY A 1 82 ? 10.164 -15.978 -4.150 1.00 78.94 82 GLY A CA 1
ATOM 617 C C . GLY A 1 82 ? 10.128 -15.702 -5.659 1.00 78.94 82 GLY A C 1
ATOM 618 O O . GLY A 1 82 ? 10.987 -16.198 -6.380 1.00 78.94 82 GLY A O 1
ATOM 619 N N . ASN A 1 83 ? 9.175 -14.902 -6.149 1.00 73.69 83 ASN A N 1
ATOM 620 C CA . ASN A 1 83 ? 8.940 -14.663 -7.583 1.00 73.69 83 ASN A CA 1
ATOM 621 C C . ASN A 1 83 ? 9.585 -13.358 -8.117 1.00 73.69 83 ASN A C 1
ATOM 623 O O . ASN A 1 83 ? 9.149 -12.775 -9.117 1.00 73.69 83 ASN A O 1
ATOM 627 N N . SER A 1 84 ? 10.623 -12.875 -7.432 1.00 65.12 84 SER A N 1
ATOM 628 C CA . SER A 1 84 ? 11.295 -11.600 -7.711 1.00 65.12 84 SER A CA 1
ATOM 629 C C . SER A 1 84 ? 12.809 -11.702 -7.514 1.00 65.12 84 SER A C 1
ATOM 631 O O . SER A 1 84 ? 13.267 -12.259 -6.517 1.00 65.12 84 SER A O 1
ATOM 633 N N . SER A 1 85 ? 13.571 -11.105 -8.432 1.00 55.12 85 SER A N 1
ATOM 634 C CA . SER A 1 85 ? 15.037 -11.172 -8.516 1.00 55.12 85 SER A CA 1
ATOM 635 C C . SER A 1 85 ? 15.794 -10.167 -7.634 1.00 55.12 85 SER A C 1
ATOM 637 O O . SER A 1 85 ? 17.022 -10.230 -7.560 1.00 55.12 85 SER A O 1
ATOM 639 N N . THR A 1 86 ? 15.110 -9.247 -6.942 1.00 51.97 86 THR A N 1
ATOM 640 C CA . THR A 1 86 ? 15.772 -8.305 -6.023 1.00 51.97 86 THR A CA 1
ATOM 641 C C . THR A 1 86 ? 16.291 -9.056 -4.790 1.00 51.97 86 THR A C 1
ATOM 643 O O . THR A 1 86 ? 15.525 -9.795 -4.162 1.00 51.97 86 THR A O 1
ATOM 646 N N . PRO A 1 87 ? 17.564 -8.873 -4.387 1.00 47.94 87 PRO A N 1
ATOM 647 C CA . PRO A 1 87 ? 18.116 -9.564 -3.232 1.00 47.94 87 PRO A CA 1
ATOM 648 C C . PRO A 1 87 ? 17.282 -9.273 -1.978 1.00 47.94 87 PRO A C 1
ATOM 650 O O . PRO A 1 87 ? 17.025 -8.116 -1.636 1.00 47.94 87 PRO A O 1
ATOM 653 N N . ARG A 1 88 ? 16.906 -10.354 -1.278 1.00 48.69 88 ARG A N 1
ATOM 654 C CA . ARG A 1 88 ? 16.121 -10.467 -0.023 1.00 48.69 88 ARG A CA 1
ATOM 655 C C . ARG A 1 88 ? 16.589 -9.595 1.162 1.00 48.69 88 ARG A C 1
ATOM 657 O O . ARG A 1 88 ? 16.121 -9.772 2.282 1.00 48.69 88 ARG A O 1
ATOM 664 N N . THR A 1 89 ? 17.500 -8.653 0.953 1.00 49.62 89 THR A N 1
ATOM 665 C CA . THR A 1 89 ? 18.182 -7.864 1.987 1.00 49.62 89 THR A CA 1
ATOM 666 C C . THR A 1 89 ? 17.500 -6.518 2.276 1.00 49.62 89 THR A C 1
ATOM 668 O O . THR A 1 89 ? 17.840 -5.860 3.260 1.00 49.62 89 THR A O 1
ATOM 671 N N . ALA A 1 90 ? 16.522 -6.095 1.466 1.00 49.25 90 ALA A N 1
ATOM 672 C CA . ALA A 1 90 ? 15.807 -4.827 1.667 1.00 49.25 90 ALA A CA 1
ATOM 673 C C . ALA A 1 90 ? 14.587 -4.936 2.601 1.00 49.25 90 ALA A C 1
ATOM 675 O O . ALA A 1 90 ? 14.062 -3.918 3.061 1.00 49.25 90 ALA A O 1
ATOM 676 N N . CYS A 1 91 ? 14.144 -6.154 2.919 1.00 52.84 91 CYS A N 1
ATOM 677 C CA . CYS A 1 91 ? 13.052 -6.366 3.856 1.00 52.84 91 CYS A CA 1
ATOM 678 C C . CYS A 1 91 ? 13.603 -6.207 5.286 1.00 52.84 91 CYS A C 1
ATOM 680 O O . CYS A 1 91 ? 14.204 -7.121 5.840 1.00 52.84 91 CYS A O 1
ATOM 682 N N . CYS A 1 92 ? 13.443 -5.008 5.857 1.00 51.56 92 CYS A N 1
ATOM 683 C CA . CYS A 1 92 ? 13.677 -4.659 7.272 1.00 51.56 92 CYS A CA 1
ATOM 684 C C . CYS A 1 92 ? 15.084 -4.226 7.754 1.00 51.56 92 CYS A C 1
ATOM 686 O O . CYS A 1 92 ? 15.283 -4.149 8.967 1.00 51.56 92 CYS A O 1
ATOM 688 N N . ARG A 1 93 ? 16.047 -3.825 6.906 1.00 50.38 93 ARG A N 1
ATOM 689 C CA . ARG A 1 93 ? 17.343 -3.300 7.422 1.00 50.38 93 ARG A CA 1
ATOM 690 C C . ARG A 1 93 ? 17.321 -1.881 8.012 1.00 50.38 93 ARG A C 1
ATOM 692 O O . ARG A 1 93 ? 18.259 -1.522 8.710 1.00 50.38 93 ARG A O 1
ATOM 699 N N . THR A 1 94 ? 16.258 -1.098 7.827 1.00 53.16 94 THR A N 1
ATOM 700 C CA . THR A 1 94 ? 16.106 0.230 8.467 1.00 53.16 94 THR A CA 1
ATOM 701 C C . THR A 1 94 ? 15.053 0.265 9.580 1.00 53.16 94 THR A C 1
ATOM 703 O O . THR A 1 94 ? 14.595 1.340 9.963 1.00 53.16 94 THR A O 1
ATOM 706 N N . GLY A 1 95 ? 14.651 -0.893 10.127 1.00 47.16 95 GLY A N 1
ATOM 707 C CA . GLY A 1 95 ? 13.630 -0.909 11.180 1.00 47.16 95 GLY A CA 1
ATOM 708 C C . GLY A 1 95 ? 13.258 -2.262 11.781 1.00 47.16 95 GLY A C 1
ATOM 709 O O . GLY A 1 95 ? 12.076 -2.486 12.016 1.00 47.16 95 GLY A O 1
ATOM 710 N N . CYS A 1 96 ? 14.219 -3.148 12.055 1.00 43.91 96 CYS A N 1
ATOM 711 C CA . CYS A 1 96 ? 13.984 -4.283 12.952 1.00 43.91 96 CYS A CA 1
ATOM 712 C C . CYS A 1 96 ? 14.572 -3.966 14.342 1.00 43.91 96 CYS A C 1
ATOM 714 O O . CYS A 1 96 ? 15.773 -4.159 14.544 1.00 43.91 96 CYS A O 1
ATOM 716 N N . PRO A 1 97 ? 13.786 -3.467 15.316 1.00 48.03 97 PRO A N 1
ATOM 717 C CA . PRO A 1 97 ? 14.225 -3.398 16.700 1.00 48.03 97 PRO A CA 1
ATOM 718 C C . PRO A 1 97 ? 14.026 -4.788 17.315 1.00 48.03 97 PRO A C 1
ATOM 720 O O . PRO A 1 97 ? 12.988 -5.052 17.896 1.00 48.03 97 PRO A O 1
ATOM 723 N N . GLN A 1 98 ? 14.957 -5.712 17.057 1.00 47.59 98 GLN A N 1
ATOM 724 C CA . GLN A 1 98 ? 15.377 -6.798 17.960 1.00 47.59 98 GLN A CA 1
ATOM 725 C C . GLN A 1 98 ? 16.357 -7.729 17.217 1.00 47.59 98 GLN A C 1
ATOM 727 O O . GLN A 1 98 ? 15.971 -8.648 16.501 1.00 47.59 98 GLN A O 1
ATOM 732 N N . ARG A 1 99 ? 17.655 -7.520 17.434 1.00 41.72 99 ARG A N 1
ATOM 733 C CA . ARG A 1 99 ? 18.616 -8.622 17.594 1.00 41.72 99 ARG A CA 1
ATOM 734 C C . ARG A 1 99 ? 19.712 -8.156 18.551 1.00 41.72 99 ARG A C 1
ATOM 736 O O . ARG A 1 99 ? 20.872 -8.009 18.187 1.00 41.72 99 ARG A O 1
ATOM 743 N N . ARG A 1 100 ? 19.325 -7.865 19.798 1.00 47.75 100 ARG A N 1
ATOM 744 C CA . ARG A 1 100 ? 20.284 -7.914 20.905 1.00 47.75 100 ARG A CA 1
ATOM 745 C C . ARG A 1 100 ? 20.368 -9.376 21.348 1.00 47.75 100 ARG A C 1
ATOM 747 O O . ARG A 1 100 ? 19.471 -9.851 22.026 1.00 47.75 100 ARG A O 1
ATOM 754 N N . GLY A 1 101 ? 21.433 -10.054 20.916 1.00 43.34 101 GLY A N 1
ATOM 755 C CA . GLY A 1 101 ? 21.905 -11.326 21.476 1.00 43.34 101 GLY A CA 1
ATOM 756 C C . GLY A 1 101 ? 21.297 -12.612 20.896 1.00 43.34 101 GLY A C 1
ATOM 757 O O . GLY A 1 101 ? 20.092 -12.711 20.703 1.00 43.34 101 GLY A O 1
ATOM 758 N N . GLY A 1 102 ? 22.152 -13.615 20.658 1.00 38.91 102 GLY A N 1
ATOM 759 C CA . GLY A 1 102 ? 21.769 -15.032 20.738 1.00 38.91 102 GLY A CA 1
ATOM 760 C C . GLY A 1 102 ? 21.821 -15.864 19.450 1.00 38.91 102 GLY A C 1
ATOM 761 O O . GLY A 1 102 ? 20.949 -15.743 18.596 1.00 38.91 102 GLY A O 1
ATOM 762 N N . ALA A 1 103 ? 22.832 -16.734 19.389 1.00 37.34 103 ALA A N 1
ATOM 763 C CA . ALA A 1 103 ? 22.952 -18.024 18.695 1.00 37.34 103 ALA A CA 1
ATOM 764 C C . ALA A 1 103 ? 22.795 -18.136 17.158 1.00 37.34 103 ALA A C 1
ATOM 766 O O . ALA A 1 103 ? 21.762 -17.845 16.553 1.00 37.34 103 ALA A O 1
ATOM 767 N N . SER A 1 104 ? 23.878 -18.659 16.573 1.00 46.09 104 SER A N 1
ATOM 768 C CA . SER A 1 104 ? 23.990 -19.299 15.259 1.00 46.09 104 SER A CA 1
ATOM 769 C C . SER A 1 104 ? 23.050 -20.513 15.170 1.00 46.09 104 SER A C 1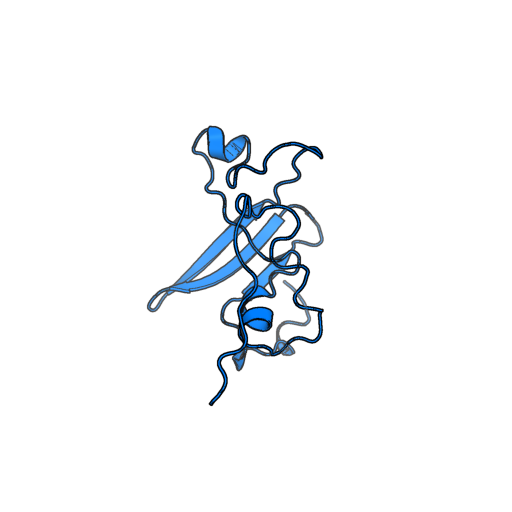
ATOM 771 O O . SER A 1 104 ? 22.962 -21.245 16.157 1.00 46.09 104 SER A O 1
ATOM 773 N N . PRO A 1 105 ? 22.371 -20.790 14.040 1.00 45.28 105 PRO A N 1
ATOM 774 C CA . PRO A 1 105 ? 21.682 -22.060 13.877 1.00 45.28 105 PRO A CA 1
ATOM 775 C C . PRO A 1 105 ? 22.738 -23.143 13.649 1.00 45.28 105 PRO A C 1
ATOM 777 O O . PRO A 1 105 ? 23.325 -23.254 12.571 1.00 45.28 105 PRO A O 1
ATOM 780 N N . THR A 1 106 ? 23.016 -23.929 14.685 1.00 47.00 106 THR A N 1
ATOM 781 C CA . THR A 1 106 ? 23.777 -25.165 14.544 1.00 47.00 106 THR A CA 1
ATOM 782 C C . THR A 1 106 ? 23.047 -26.054 13.542 1.00 47.00 106 THR A C 1
ATOM 784 O O . THR A 1 106 ? 21.853 -26.322 13.663 1.00 47.00 106 THR A O 1
ATOM 787 N N . ARG A 1 107 ? 23.794 -26.466 12.522 1.00 53.22 107 ARG A N 1
ATOM 788 C CA . ARG A 1 107 ? 23.450 -27.474 11.523 1.00 53.22 107 ARG A CA 1
ATOM 789 C C . ARG A 1 107 ? 22.798 -28.683 12.211 1.00 53.22 107 ARG A C 1
ATOM 791 O O . ARG A 1 107 ? 23.446 -29.331 13.028 1.00 53.22 107 ARG A O 1
ATOM 798 N N . ILE A 1 108 ? 21.540 -28.986 11.890 1.00 49.91 108 ILE A N 1
ATOM 799 C CA . ILE A 1 108 ? 20.939 -30.276 12.248 1.00 49.91 108 ILE A CA 1
ATOM 800 C C . ILE A 1 108 ? 21.522 -31.297 11.274 1.00 49.91 108 ILE A C 1
ATOM 802 O O . ILE A 1 108 ? 21.157 -31.328 10.100 1.00 49.91 108 ILE A O 1
ATOM 806 N N . SER A 1 109 ? 22.482 -32.075 11.761 1.00 42.66 109 SER A N 1
ATOM 807 C CA . SER A 1 109 ? 22.918 -33.309 11.121 1.00 42.66 109 SER A CA 1
ATOM 808 C C . SER A 1 109 ? 21.785 -34.335 11.207 1.00 42.66 109 SER A C 1
ATOM 810 O O . SER A 1 109 ? 21.236 -34.557 12.287 1.00 42.66 109 SER A O 1
ATOM 812 N N . ARG A 1 110 ? 21.448 -34.951 10.076 1.00 51.47 110 ARG A N 1
ATOM 813 C CA . ARG A 1 110 ? 20.947 -36.326 10.024 1.00 51.47 110 ARG A CA 1
ATOM 814 C C . ARG A 1 110 ? 22.024 -37.174 9.376 1.00 51.47 110 ARG A C 1
ATOM 816 O O . ARG A 1 110 ? 22.699 -36.624 8.475 1.00 51.47 110 ARG A O 1
#

Foldseek 3Di:
DDPCVVVDPVVQDQWDKDADPVHRQWIWIWHDDPNDIDIDIGGHDDDPPPDADDQDDPCVVVVNDGGDDAQSHNCVSCLVVVNDDPPPPRPAPRHDPDDPDDDDPDDDDD

Radius of gyration: 17.42 Å; chains: 1; bounding box: 40×50×41 Å

Sequence (110 aa):
MPRDLATWPWGDLDFLGRRDPAVPDRAYLVTESGDELVGITMRRATPPAGTPRSKAGKAGQQGNSVGSCFCTDLACSRYLRGNSSTPRTACCRTGCPQRRGGASPTRISR